Protein AF-A0A3N5S2T7-F1 (afdb_monomer_lite)

Foldseek 3Di:
DDDDDDDDDDDDDDDDPVVVVVVVVVVVVVVVVVVVVCVVVVNPDDPPPPPPPPPPPPDPPPPVQPPWPDDVQWTDSPVDIDGDFDPPPDPVSPPTPVLVVLLVVLQPDDAEDEEEDAAALDPSNLVSLLNSVVNVHQYEYEYDPCRHPVDPSGPVVVCVVSVHHYHD

pLDDT: mean 76.07, std 18.88, range [38.12, 98.69]

Sequence (168 aa):
MHPTQEKIMTNKSKPSNLQRAIVTAVSGVTLILIVLIATLLGVDTPLEEDEPENPPVDDIPNVPVGELVSIPGGYDGGWFQVYFTDPIQDDNFQGAPIEAALVSVLDDATTRIDAALYELNSRPITDALIRAHQRGVQVRVVTDGEAGEESPDSTIADLDLADIPIVS

Structure (mmCIF, N/CA/C/O backbone):
data_AF-A0A3N5S2T7-F1
#
_entry.id   AF-A0A3N5S2T7-F1
#
loop_
_atom_site.group_PDB
_atom_site.id
_atom_site.type_symbol
_atom_site.label_atom_id
_atom_site.label_alt_id
_atom_site.label_comp_id
_atom_site.label_asym_id
_atom_site.label_entity_id
_atom_site.label_seq_id
_atom_site.pdbx_PDB_ins_code
_atom_site.Cartn_x
_atom_site.Cartn_y
_atom_site.Cartn_z
_atom_site.occupancy
_atom_site.B_iso_or_equiv
_atom_site.auth_seq_id
_atom_site.auth_comp_id
_atom_site.auth_asym_id
_atom_site.auth_atom_id
_atom_site.pdbx_PDB_model_num
ATOM 1 N N . MET A 1 1 ? 39.522 10.627 54.703 1.00 42.50 1 MET A N 1
ATOM 2 C CA . MET A 1 1 ? 40.527 9.599 54.366 1.00 42.50 1 MET A CA 1
ATOM 3 C C . MET A 1 1 ? 40.058 8.895 53.097 1.00 42.50 1 MET A C 1
ATOM 5 O O . MET A 1 1 ? 39.231 8.003 53.172 1.00 42.50 1 MET A O 1
ATOM 9 N N . HIS A 1 2 ? 40.486 9.398 51.940 1.00 38.91 2 HIS A N 1
ATOM 10 C CA . HIS A 1 2 ? 40.366 8.779 50.614 1.00 38.91 2 HIS A CA 1
ATOM 11 C C . HIS A 1 2 ? 41.424 9.495 49.753 1.00 38.91 2 HIS A C 1
ATOM 13 O O . HIS A 1 2 ? 41.347 10.721 49.666 1.00 38.91 2 HIS A O 1
ATOM 19 N N . PRO A 1 3 ? 42.465 8.821 49.232 1.00 43.97 3 PRO A N 1
ATOM 20 C CA . PRO A 1 3 ? 43.522 9.501 48.492 1.00 43.97 3 PRO A CA 1
ATOM 21 C C . PRO A 1 3 ? 43.167 9.640 47.004 1.00 43.97 3 PRO A C 1
ATOM 23 O O . PRO A 1 3 ? 42.706 8.694 46.366 1.00 43.97 3 PRO A O 1
ATOM 26 N N . THR A 1 4 ? 43.408 10.839 46.478 1.00 44.75 4 THR A N 1
ATOM 27 C CA . THR A 1 4 ? 43.367 11.224 45.061 1.00 44.75 4 THR A CA 1
ATOM 28 C C . THR A 1 4 ? 44.495 10.521 44.301 1.00 44.75 4 THR A C 1
ATOM 30 O O . THR A 1 4 ? 45.650 10.634 44.701 1.00 44.75 4 THR A O 1
ATOM 33 N N . GLN A 1 5 ? 44.184 9.798 43.221 1.00 50.84 5 GLN A N 1
ATOM 34 C CA . GLN A 1 5 ? 45.195 9.162 42.367 1.00 50.84 5 GLN A CA 1
ATOM 35 C C . GLN A 1 5 ? 45.653 10.116 41.257 1.00 50.84 5 GLN A C 1
ATOM 37 O O . GLN A 1 5 ? 44.852 10.645 40.486 1.00 50.84 5 GLN A O 1
ATOM 42 N N . GLU A 1 6 ? 46.963 10.325 41.215 1.00 45.38 6 GLU A N 1
ATOM 43 C CA . GLU A 1 6 ? 47.718 11.167 40.296 1.00 45.38 6 GLU A CA 1
ATOM 44 C C . GLU A 1 6 ? 47.901 10.449 38.946 1.00 45.38 6 GLU A C 1
ATOM 46 O O . GLU A 1 6 ? 48.375 9.314 38.872 1.00 45.38 6 GLU A O 1
ATOM 51 N N . LYS A 1 7 ? 47.485 11.092 37.851 1.00 47.62 7 LYS A N 1
ATOM 52 C CA . LYS A 1 7 ? 47.571 10.541 36.493 1.00 47.62 7 LYS A CA 1
ATOM 53 C C . LYS A 1 7 ? 49.011 10.641 35.981 1.00 47.62 7 LYS A C 1
ATOM 55 O O . LYS A 1 7 ? 49.417 11.678 35.463 1.00 47.62 7 LYS A O 1
ATOM 60 N N . ILE A 1 8 ? 49.766 9.549 36.081 1.00 49.06 8 ILE A N 1
ATOM 61 C CA . ILE A 1 8 ? 51.095 9.415 35.469 1.00 49.06 8 ILE A CA 1
ATOM 62 C C . ILE A 1 8 ? 50.949 9.457 33.937 1.00 49.06 8 ILE A C 1
ATOM 64 O O . ILE A 1 8 ? 50.407 8.538 33.324 1.00 49.06 8 ILE A O 1
ATOM 68 N N . MET A 1 9 ? 51.430 10.530 33.304 1.00 38.12 9 MET A N 1
ATOM 69 C CA . MET A 1 9 ? 51.585 10.618 31.849 1.00 38.12 9 MET A CA 1
ATOM 70 C C . MET A 1 9 ? 52.920 9.984 31.432 1.00 38.12 9 MET A C 1
ATOM 72 O O . MET A 1 9 ? 53.980 10.569 31.641 1.00 38.12 9 MET A O 1
ATOM 76 N N . THR A 1 10 ? 52.890 8.804 30.812 1.00 47.41 10 THR A N 1
ATOM 77 C CA . THR A 1 10 ? 54.062 8.212 30.148 1.00 47.41 10 THR A CA 1
ATOM 78 C C . THR A 1 10 ? 54.118 8.656 28.683 1.00 47.41 10 THR A C 1
ATOM 80 O O . THR A 1 10 ? 53.371 8.193 27.825 1.00 47.41 10 THR A O 1
ATOM 83 N N . ASN A 1 11 ? 55.025 9.590 28.394 1.00 42.62 11 ASN A N 1
ATOM 84 C CA . ASN A 1 11 ? 55.357 10.044 27.044 1.00 42.62 11 ASN A CA 1
ATOM 85 C C . ASN A 1 11 ? 56.174 8.958 26.315 1.00 42.62 11 ASN A C 1
ATOM 87 O O . ASN A 1 11 ? 57.327 8.710 26.666 1.00 42.62 11 ASN A O 1
ATOM 91 N N . LYS A 1 12 ? 55.585 8.289 25.315 1.00 43.66 12 LYS A N 1
ATOM 92 C CA . LYS A 1 12 ? 56.268 7.278 24.490 1.00 43.66 12 LYS A CA 1
ATOM 93 C C . LYS A 1 12 ? 56.910 7.971 23.283 1.00 43.66 12 LYS A C 1
ATOM 95 O O . LYS A 1 12 ? 56.218 8.355 22.343 1.00 43.66 12 LYS A O 1
ATOM 100 N N . SER A 1 13 ? 58.230 8.151 23.315 1.00 54.69 13 SER A N 1
ATOM 101 C CA . SER A 1 13 ? 58.987 8.782 22.230 1.00 54.69 13 SER A CA 1
ATOM 102 C C . SER A 1 13 ? 58.948 7.931 20.953 1.00 54.69 13 SER A C 1
ATOM 104 O O . SER A 1 13 ? 59.249 6.737 20.949 1.00 54.69 13 SER A O 1
ATOM 106 N N . LYS A 1 14 ? 58.534 8.556 19.846 1.00 40.97 14 LYS A N 1
ATOM 107 C CA . LYS A 1 14 ? 58.437 7.938 18.517 1.00 40.97 14 LYS A CA 1
ATOM 108 C C . LYS A 1 14 ? 59.849 7.835 17.905 1.00 40.97 14 LYS A C 1
ATOM 110 O O . LYS A 1 14 ? 60.527 8.861 17.840 1.00 40.97 14 LYS A O 1
ATOM 115 N N . PRO A 1 15 ? 60.318 6.652 17.465 1.00 51.91 15 PRO A N 1
ATOM 116 C CA . PRO A 1 15 ? 61.671 6.500 16.925 1.00 51.91 15 PRO A CA 1
ATOM 117 C C . PRO A 1 15 ? 61.840 7.271 15.607 1.00 51.91 15 PRO A C 1
ATOM 119 O O . PRO A 1 15 ? 60.921 7.328 14.785 1.00 51.91 15 PRO A O 1
ATOM 122 N N . SER A 1 16 ? 63.016 7.881 15.420 1.00 65.19 16 SER A N 1
ATOM 123 C CA . SER A 1 16 ? 63.318 8.772 14.295 1.00 65.19 16 SER A CA 1
ATOM 124 C C . SER A 1 16 ? 63.396 8.018 12.961 1.00 65.19 16 SER A C 1
ATOM 126 O O . SER A 1 16 ? 63.776 6.847 12.895 1.00 65.19 16 SER A O 1
ATOM 128 N N . ASN A 1 17 ? 63.042 8.704 11.870 1.00 45.88 17 ASN A N 1
ATOM 129 C CA . ASN A 1 17 ? 62.908 8.117 10.529 1.00 45.88 17 ASN A CA 1
ATOM 130 C C . ASN A 1 17 ? 64.188 7.418 10.022 1.00 45.88 17 ASN A C 1
ATOM 132 O O . ASN A 1 17 ? 64.101 6.489 9.223 1.00 45.88 17 ASN A O 1
ATOM 136 N N . LEU A 1 18 ? 65.361 7.796 10.540 1.00 49.38 18 LEU A N 1
ATOM 137 C CA . LEU A 1 18 ? 66.648 7.191 10.193 1.00 49.38 18 LEU A CA 1
ATOM 138 C C . LEU A 1 18 ? 66.834 5.783 10.795 1.00 49.38 18 LEU A C 1
ATOM 140 O O . LEU A 1 18 ? 67.406 4.911 10.147 1.00 49.38 18 LEU A O 1
ATOM 144 N N . GLN A 1 19 ? 66.286 5.518 11.990 1.00 44.03 19 GLN A N 1
ATOM 145 C CA . GLN A 1 19 ? 66.300 4.176 12.594 1.00 44.03 19 GLN A CA 1
ATOM 146 C C . GLN A 1 19 ? 65.353 3.209 11.866 1.00 44.03 19 GLN A C 1
ATOM 148 O O . GLN A 1 19 ? 65.647 2.021 11.760 1.00 44.03 19 GLN A O 1
ATOM 153 N N . ARG A 1 20 ? 64.247 3.714 11.299 1.00 45.44 20 ARG A N 1
ATOM 154 C CA . ARG A 1 20 ? 63.308 2.908 10.493 1.00 45.44 20 ARG A CA 1
ATOM 155 C C . ARG A 1 20 ? 63.907 2.522 9.132 1.00 45.44 20 ARG A C 1
ATOM 157 O O . ARG A 1 20 ? 63.643 1.425 8.649 1.00 45.44 20 ARG A O 1
ATOM 164 N N . ALA A 1 21 ? 64.744 3.379 8.543 1.00 46.94 21 ALA A N 1
ATOM 165 C CA . ALA A 1 21 ? 65.379 3.136 7.244 1.00 46.94 21 ALA A CA 1
ATOM 166 C C . ALA A 1 21 ? 66.468 2.042 7.287 1.00 46.94 21 ALA A C 1
ATOM 168 O O . ALA A 1 21 ? 66.564 1.221 6.380 1.00 46.94 21 ALA A O 1
ATOM 169 N N . ILE A 1 22 ? 67.266 1.982 8.358 1.00 49.09 22 ILE A N 1
ATOM 170 C CA . ILE A 1 22 ? 68.340 0.976 8.478 1.00 49.09 22 ILE A CA 1
ATOM 171 C C . ILE A 1 22 ? 67.761 -0.422 8.762 1.00 49.09 22 ILE A C 1
ATOM 173 O O . ILE A 1 22 ? 68.214 -1.408 8.183 1.00 49.09 22 ILE A O 1
ATOM 177 N N . VAL A 1 23 ? 66.711 -0.517 9.588 1.00 47.44 23 VAL A N 1
ATOM 178 C CA . VAL A 1 23 ? 66.033 -1.795 9.892 1.00 47.44 23 VAL A CA 1
ATOM 179 C C . VAL A 1 23 ? 65.306 -2.362 8.665 1.00 47.44 23 VAL A C 1
ATOM 181 O O . VAL A 1 23 ? 65.309 -3.573 8.453 1.00 47.44 23 VAL A O 1
ATOM 184 N N . THR A 1 24 ? 64.733 -1.504 7.817 1.00 48.59 24 THR A N 1
ATOM 185 C CA . THR A 1 24 ? 64.033 -1.931 6.592 1.00 48.59 24 THR A CA 1
ATOM 186 C C . THR A 1 24 ? 64.990 -2.411 5.498 1.00 48.59 24 THR A C 1
ATOM 188 O O . THR A 1 24 ? 64.703 -3.420 4.856 1.00 48.59 24 THR A O 1
ATOM 191 N N . ALA A 1 25 ? 66.158 -1.779 5.335 1.00 55.53 25 ALA A N 1
ATOM 192 C CA . ALA A 1 25 ? 67.151 -2.199 4.341 1.00 55.53 25 ALA A CA 1
ATOM 193 C C . ALA A 1 25 ? 67.795 -3.561 4.670 1.00 55.53 25 ALA A C 1
ATOM 195 O O . ALA A 1 25 ? 67.930 -4.408 3.788 1.00 55.53 25 ALA A O 1
ATOM 196 N N . VAL A 1 26 ? 68.144 -3.808 5.941 1.00 57.22 26 VAL A N 1
ATOM 197 C CA . VAL A 1 26 ? 68.720 -5.097 6.373 1.00 57.22 26 VAL A CA 1
ATOM 198 C C . VAL A 1 26 ? 67.683 -6.219 6.280 1.00 57.22 26 VAL A C 1
ATOM 200 O O . VAL A 1 26 ? 68.004 -7.307 5.804 1.00 57.22 26 VAL A O 1
ATOM 203 N N . SER A 1 27 ? 66.429 -5.950 6.657 1.00 58.12 27 SER A N 1
ATOM 204 C CA . SER A 1 27 ? 65.329 -6.914 6.518 1.00 58.12 27 SER A CA 1
ATOM 205 C C . SER A 1 27 ? 65.091 -7.311 5.055 1.00 58.12 27 SER A C 1
ATOM 207 O O . SER A 1 27 ? 65.006 -8.498 4.752 1.00 58.12 27 SER A O 1
ATOM 209 N N . GLY A 1 28 ? 65.087 -6.340 4.131 1.00 67.75 28 GLY A N 1
ATOM 210 C CA . GLY A 1 28 ? 64.895 -6.596 2.700 1.00 67.75 28 GLY A CA 1
ATOM 211 C C . GLY A 1 28 ? 65.991 -7.471 2.087 1.00 67.75 28 GLY A C 1
ATOM 212 O O . GLY A 1 28 ? 65.691 -8.443 1.401 1.00 67.75 28 GLY A O 1
ATOM 213 N N . VAL A 1 29 ? 67.264 -7.187 2.387 1.00 75.31 29 VAL A N 1
ATOM 214 C CA . VAL A 1 29 ? 68.393 -8.003 1.897 1.00 75.31 29 VAL A CA 1
ATOM 215 C C . VAL A 1 29 ? 68.355 -9.417 2.484 1.00 75.31 29 VAL A C 1
ATOM 217 O O . VAL A 1 29 ? 68.659 -10.382 1.785 1.00 75.31 29 VAL A O 1
ATOM 220 N N . THR A 1 30 ? 67.943 -9.552 3.747 1.00 69.88 30 THR A N 1
ATOM 221 C CA . THR A 1 30 ? 67.845 -10.855 4.421 1.00 69.88 30 THR A CA 1
ATOM 222 C C . THR A 1 30 ? 66.729 -11.706 3.808 1.00 69.88 30 THR A C 1
ATOM 224 O O . THR A 1 30 ? 66.950 -12.877 3.515 1.00 69.88 30 THR A O 1
ATOM 227 N N . LEU A 1 31 ? 65.566 -11.108 3.532 1.00 72.62 31 LEU A N 1
ATOM 228 C CA . LEU A 1 31 ? 64.452 -11.752 2.828 1.00 72.62 31 LEU A CA 1
ATOM 229 C C . LEU A 1 31 ? 64.852 -12.222 1.426 1.00 72.62 31 LEU A C 1
ATOM 231 O O . LEU A 1 31 ? 64.598 -13.369 1.070 1.00 72.62 31 LEU A O 1
ATOM 235 N N . ILE A 1 32 ? 65.538 -11.369 0.662 1.00 77.19 32 ILE A N 1
ATOM 236 C CA . ILE A 1 32 ? 66.003 -11.717 -0.687 1.00 77.19 32 ILE A CA 1
ATOM 237 C C . ILE A 1 32 ? 66.980 -12.895 -0.635 1.00 77.19 32 ILE A C 1
ATOM 239 O O . ILE A 1 32 ? 66.850 -13.818 -1.433 1.00 77.19 32 ILE A O 1
ATOM 243 N N . LEU A 1 33 ? 67.925 -12.903 0.312 1.00 78.12 33 LEU A N 1
ATOM 244 C CA . LEU A 1 33 ? 68.893 -13.994 0.450 1.00 78.12 33 LEU A CA 1
ATOM 245 C C . LEU A 1 33 ? 68.211 -15.325 0.805 1.00 78.12 33 LEU A C 1
ATOM 247 O O . LEU A 1 33 ? 68.594 -16.363 0.277 1.00 78.12 33 LEU A O 1
ATOM 251 N N . ILE A 1 34 ? 67.182 -15.295 1.657 1.00 75.62 34 ILE A N 1
ATOM 252 C CA . ILE A 1 34 ? 66.400 -16.482 2.032 1.00 75.62 34 ILE A CA 1
ATOM 253 C C . ILE A 1 34 ? 65.648 -17.045 0.822 1.00 75.62 34 ILE A C 1
ATOM 255 O O . ILE A 1 34 ? 65.709 -18.249 0.588 1.00 75.62 34 ILE A O 1
ATOM 259 N N . VAL A 1 35 ? 65.009 -16.191 0.017 1.00 74.19 35 VAL A N 1
ATOM 260 C CA . VAL A 1 35 ? 64.313 -16.608 -1.215 1.00 74.19 35 VAL A CA 1
ATOM 261 C C . VAL A 1 35 ? 65.303 -17.167 -2.248 1.00 74.19 35 VAL A C 1
ATOM 263 O O . VAL A 1 35 ? 65.040 -18.183 -2.890 1.00 74.19 35 VAL A O 1
ATOM 266 N N . LEU A 1 36 ? 66.493 -16.572 -2.369 1.00 76.56 36 LEU A N 1
ATOM 267 C CA . LEU A 1 36 ? 67.551 -17.062 -3.262 1.00 76.56 36 LEU A CA 1
ATOM 268 C C . LEU A 1 36 ? 68.111 -18.423 -2.821 1.00 76.56 36 LEU A C 1
ATOM 270 O O . LEU A 1 36 ? 68.385 -19.279 -3.655 1.00 76.56 36 LEU A O 1
ATOM 274 N N . ILE A 1 37 ? 68.257 -18.647 -1.513 1.00 77.38 37 ILE A N 1
ATOM 275 C CA . ILE A 1 37 ? 68.674 -19.944 -0.962 1.00 77.38 37 ILE A CA 1
ATOM 276 C C . ILE A 1 37 ? 67.562 -20.987 -1.136 1.00 77.38 37 ILE A C 1
ATOM 278 O O . ILE A 1 37 ? 67.853 -22.117 -1.521 1.00 77.38 37 ILE A O 1
ATOM 282 N N . ALA A 1 38 ? 66.300 -20.618 -0.900 1.00 70.38 38 ALA A N 1
ATOM 283 C CA . ALA A 1 38 ? 65.148 -21.502 -1.071 1.00 70.38 38 ALA A CA 1
ATOM 284 C C . ALA A 1 38 ? 65.018 -21.986 -2.525 1.00 70.38 38 ALA A C 1
ATOM 286 O O . ALA A 1 38 ? 64.930 -23.188 -2.763 1.00 70.38 38 ALA A O 1
ATOM 287 N N . THR A 1 39 ? 65.148 -21.078 -3.498 1.00 69.88 39 THR A N 1
ATOM 288 C CA . THR A 1 39 ? 65.122 -21.423 -4.931 1.00 69.88 39 THR A CA 1
ATOM 289 C C . THR A 1 39 ? 66.306 -22.297 -5.356 1.00 69.88 39 THR A C 1
ATOM 291 O O . THR A 1 39 ? 66.118 -23.234 -6.131 1.00 69.88 39 THR A O 1
ATOM 294 N N . LEU A 1 40 ? 67.514 -22.079 -4.812 1.00 72.94 40 LEU A N 1
ATOM 295 C CA . LEU A 1 40 ? 68.673 -22.947 -5.086 1.00 72.94 40 LEU A CA 1
ATOM 296 C C . LEU A 1 40 ? 68.527 -24.361 -4.495 1.00 72.94 40 LEU A C 1
ATOM 298 O O . LEU A 1 40 ? 69.122 -25.306 -5.009 1.00 72.94 40 LEU A O 1
ATOM 302 N N . LEU A 1 41 ? 67.761 -24.499 -3.410 1.00 74.00 41 LEU A N 1
ATOM 303 C CA . LEU A 1 41 ? 67.467 -25.768 -2.740 1.00 74.00 41 LEU A CA 1
ATOM 304 C C . LEU A 1 41 ? 66.205 -26.462 -3.285 1.00 74.00 41 LEU A C 1
ATOM 306 O O . LEU A 1 41 ? 65.842 -27.523 -2.781 1.00 74.00 41 LEU A O 1
ATOM 310 N N . GLY A 1 42 ? 65.552 -25.896 -4.307 1.00 61.84 42 GLY A N 1
ATOM 311 C CA . GLY A 1 42 ? 64.327 -26.449 -4.896 1.00 61.84 42 GLY A CA 1
ATOM 312 C C . GLY A 1 42 ? 63.089 -26.303 -4.007 1.00 61.84 42 GLY A C 1
ATOM 313 O O . GLY A 1 42 ? 62.135 -27.060 -4.157 1.00 61.84 42 GLY A O 1
ATOM 314 N N . VAL A 1 43 ? 63.110 -25.362 -3.061 1.00 69.94 43 VAL A N 1
ATOM 315 C CA . VAL A 1 43 ? 61.940 -24.968 -2.275 1.00 69.94 43 VAL A CA 1
ATOM 316 C C . VAL A 1 43 ? 61.238 -23.852 -3.042 1.00 69.94 43 VAL A C 1
ATOM 318 O O . VAL A 1 43 ? 61.676 -22.700 -3.009 1.00 69.94 43 VAL A O 1
ATOM 321 N N . ASP A 1 44 ? 60.160 -24.198 -3.744 1.00 61.78 44 ASP A N 1
ATOM 322 C CA . ASP A 1 44 ? 59.232 -23.220 -4.307 1.00 61.78 44 ASP A CA 1
ATOM 323 C C . ASP A 1 44 ? 58.598 -22.450 -3.144 1.00 61.78 44 ASP A C 1
ATOM 325 O O . ASP A 1 44 ? 57.779 -22.991 -2.407 1.00 61.78 44 ASP A O 1
ATOM 329 N N . THR A 1 45 ? 59.021 -21.205 -2.916 1.00 56.69 45 THR A N 1
ATOM 330 C CA . THR A 1 45 ? 58.334 -20.292 -1.995 1.00 56.69 45 THR A CA 1
ATOM 331 C C . THR A 1 45 ? 57.076 -19.782 -2.689 1.00 56.69 45 THR A C 1
ATOM 333 O O . THR A 1 45 ? 57.217 -18.982 -3.622 1.00 56.69 45 THR A O 1
ATOM 336 N N . PRO A 1 46 ? 55.864 -20.190 -2.276 1.00 55.31 46 PRO A N 1
ATOM 337 C CA . PRO A 1 46 ? 54.649 -19.618 -2.820 1.00 55.31 46 PRO A CA 1
ATOM 338 C C . PRO A 1 46 ? 54.555 -18.196 -2.273 1.00 55.31 46 PRO A C 1
ATOM 340 O O . PRO A 1 46 ? 54.498 -17.982 -1.062 1.00 55.31 46 PRO A O 1
ATOM 343 N N . LEU A 1 47 ? 54.595 -17.204 -3.157 1.00 53.56 47 LEU A N 1
ATOM 344 C CA . LEU A 1 47 ? 54.056 -15.889 -2.839 1.00 53.56 47 LEU A CA 1
ATOM 345 C C . LEU A 1 47 ? 52.547 -16.004 -3.045 1.00 53.56 47 LEU A C 1
ATOM 347 O O . LEU A 1 47 ? 52.028 -15.602 -4.081 1.00 53.56 47 LEU A O 1
ATOM 351 N N . GLU A 1 48 ? 51.871 -16.660 -2.106 1.00 59.91 48 GLU A N 1
ATOM 352 C CA . GLU A 1 48 ? 50.416 -16.607 -2.026 1.00 59.91 48 GLU A CA 1
ATOM 353 C C . GLU A 1 48 ? 50.060 -15.176 -1.605 1.00 59.91 48 GLU A C 1
ATOM 355 O O . GLU A 1 48 ? 50.235 -14.772 -0.456 1.00 59.91 48 GLU A O 1
ATOM 360 N N . GLU A 1 49 ? 49.667 -14.357 -2.583 1.00 57.38 49 GLU A N 1
ATOM 361 C CA . GLU A 1 49 ? 48.807 -13.215 -2.302 1.00 57.38 49 GLU A CA 1
ATOM 362 C C . GLU A 1 49 ? 47.512 -13.806 -1.740 1.00 57.38 49 GLU A C 1
ATOM 364 O O . GLU A 1 49 ? 46.849 -14.567 -2.440 1.00 57.38 49 GLU A O 1
ATOM 369 N N . ASP A 1 50 ? 47.192 -13.510 -0.475 1.00 52.84 50 ASP A N 1
ATOM 370 C CA . ASP A 1 50 ? 45.887 -13.815 0.117 1.00 52.84 50 ASP A CA 1
ATOM 371 C C . ASP A 1 50 ? 44.809 -13.113 -0.730 1.00 52.84 50 ASP A C 1
ATOM 373 O O . ASP A 1 50 ? 44.458 -11.950 -0.501 1.00 52.84 50 ASP A O 1
ATOM 377 N N . GLU A 1 51 ? 44.313 -13.801 -1.759 1.00 62.19 51 GLU A N 1
ATOM 378 C CA . GLU A 1 51 ? 43.067 -13.456 -2.425 1.00 62.19 51 GLU A CA 1
ATOM 379 C C . GLU A 1 51 ? 41.993 -13.489 -1.330 1.00 62.19 51 GLU A C 1
ATOM 381 O O . GLU A 1 51 ? 41.928 -14.475 -0.590 1.00 62.19 51 GLU A O 1
ATOM 386 N N . PRO A 1 52 ? 41.200 -12.421 -1.127 1.00 51.19 52 PRO A N 1
ATOM 387 C CA . PRO A 1 52 ? 40.190 -12.439 -0.084 1.00 51.19 52 PRO A CA 1
ATOM 388 C C . PRO A 1 52 ? 39.229 -13.592 -0.378 1.00 51.19 52 PRO A C 1
ATOM 390 O O . PRO A 1 52 ? 38.448 -13.513 -1.326 1.00 51.19 52 PRO A O 1
ATOM 393 N N . GLU A 1 53 ? 39.307 -14.662 0.419 1.00 59.69 53 GLU A N 1
ATOM 394 C CA . GLU A 1 53 ? 38.345 -15.756 0.379 1.00 59.69 53 GLU A CA 1
ATOM 395 C C . GLU A 1 53 ? 36.957 -15.136 0.514 1.00 59.69 53 GLU A C 1
ATOM 397 O O . GLU A 1 53 ? 36.596 -14.556 1.544 1.00 59.69 53 GLU A O 1
ATOM 402 N N . ASN A 1 54 ? 36.182 -15.219 -0.565 1.00 60.84 54 ASN A N 1
ATOM 403 C CA . ASN A 1 54 ? 34.765 -14.925 -0.507 1.00 60.84 54 ASN A CA 1
ATOM 404 C C . ASN A 1 54 ? 34.192 -15.859 0.574 1.00 60.84 54 ASN A C 1
ATOM 406 O O . ASN A 1 54 ? 34.470 -17.061 0.510 1.00 60.84 54 ASN A O 1
ATOM 410 N N . PRO A 1 55 ? 33.474 -15.351 1.592 1.00 65.44 55 PRO A N 1
ATOM 411 C CA . PRO A 1 55 ? 33.007 -16.195 2.680 1.00 65.44 55 PRO A CA 1
ATOM 412 C C . PRO A 1 55 ? 32.218 -17.383 2.117 1.00 65.44 55 PRO A C 1
ATOM 414 O O . PRO A 1 55 ? 31.516 -17.218 1.112 1.00 65.44 55 PRO A O 1
ATOM 417 N N . PRO A 1 56 ? 32.325 -18.572 2.736 1.00 60.31 56 PRO A N 1
ATOM 418 C CA . PRO A 1 56 ? 31.590 -19.742 2.286 1.00 60.31 56 PRO A CA 1
ATOM 419 C C . PRO A 1 56 ? 30.103 -19.394 2.178 1.00 60.31 56 PRO A C 1
ATOM 421 O O . PRO A 1 56 ? 29.486 -18.942 3.141 1.00 60.31 56 PRO A O 1
ATOM 424 N N . VAL A 1 57 ? 29.529 -19.614 0.993 1.00 60.66 57 VAL A N 1
ATOM 425 C CA . VAL A 1 57 ? 28.087 -19.465 0.700 1.00 60.66 57 VAL A CA 1
ATOM 426 C C . VAL A 1 57 ? 27.284 -20.625 1.324 1.00 60.66 57 VAL A C 1
ATOM 428 O O . VAL A 1 57 ? 26.141 -20.894 0.966 1.00 60.66 57 VAL A O 1
ATOM 431 N N . ASP A 1 58 ? 27.871 -21.328 2.287 1.00 63.22 58 ASP A N 1
ATOM 432 C CA . ASP A 1 58 ? 27.297 -22.491 2.942 1.00 63.22 58 ASP A CA 1
ATOM 433 C C . ASP A 1 58 ? 26.631 -22.044 4.244 1.00 63.22 58 ASP A C 1
ATOM 435 O O . ASP A 1 58 ? 27.251 -22.024 5.301 1.00 63.22 58 ASP A O 1
ATOM 439 N N . ASP A 1 59 ? 25.390 -21.572 4.093 1.00 56.59 59 ASP A N 1
ATOM 440 C CA . ASP A 1 59 ? 24.266 -21.640 5.049 1.00 56.59 59 ASP A CA 1
ATOM 441 C C . ASP A 1 59 ? 23.240 -20.524 4.765 1.00 56.59 59 ASP A C 1
ATOM 443 O O . ASP A 1 59 ? 22.700 -19.881 5.668 1.00 56.59 59 ASP A O 1
ATOM 447 N N . ILE A 1 60 ? 22.894 -20.300 3.491 1.00 55.28 60 ILE A N 1
ATOM 448 C CA . ILE A 1 60 ? 21.537 -19.819 3.216 1.00 55.28 60 ILE A CA 1
ATOM 449 C C . ILE A 1 60 ? 20.646 -21.045 3.418 1.00 55.28 60 ILE A C 1
ATOM 451 O O . ILE A 1 60 ? 20.806 -22.013 2.668 1.00 55.28 60 ILE A O 1
ATOM 455 N N . PRO A 1 61 ? 19.743 -21.074 4.418 1.00 52.78 61 PRO A N 1
ATOM 456 C CA . PRO A 1 61 ? 18.811 -22.181 4.543 1.00 52.78 61 PRO A CA 1
ATOM 457 C C . PRO A 1 61 ? 18.128 -22.367 3.191 1.00 52.78 61 PRO A C 1
ATOM 459 O O . PRO A 1 61 ? 17.545 -21.423 2.658 1.00 52.78 61 PRO A O 1
ATOM 462 N N . ASN A 1 62 ? 18.239 -23.574 2.629 1.00 54.75 62 ASN A N 1
ATOM 463 C CA . ASN A 1 62 ? 17.549 -23.968 1.410 1.00 54.75 62 ASN A CA 1
ATOM 464 C C . ASN A 1 62 ? 16.048 -24.033 1.718 1.00 54.75 62 ASN A C 1
ATOM 466 O O . ASN A 1 62 ? 15.466 -25.106 1.890 1.00 54.75 62 ASN A O 1
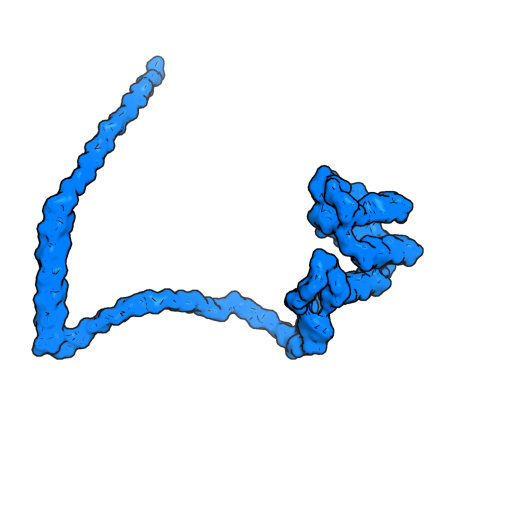ATOM 470 N N . VAL A 1 63 ? 15.428 -22.861 1.856 1.00 56.69 63 VAL A N 1
ATOM 471 C CA . VAL A 1 63 ? 13.995 -22.698 1.688 1.00 56.69 63 VAL A CA 1
ATOM 472 C C . VAL A 1 63 ? 13.735 -23.240 0.288 1.00 56.69 63 VAL A C 1
ATOM 474 O O . VAL A 1 63 ? 14.417 -22.798 -0.638 1.00 56.69 63 VAL A O 1
ATOM 477 N N . PRO A 1 64 ? 12.834 -24.216 0.099 1.00 59.88 64 PRO A N 1
ATOM 478 C CA . PRO A 1 64 ? 12.397 -24.581 -1.234 1.00 59.88 64 PRO A CA 1
ATOM 479 C C . PRO A 1 64 ? 11.726 -23.340 -1.816 1.00 59.88 64 PRO A C 1
ATOM 481 O O . PRO A 1 64 ? 10.540 -23.096 -1.605 1.00 59.88 64 PRO A O 1
ATOM 484 N N . VAL A 1 65 ? 12.515 -22.499 -2.479 1.00 58.22 65 VAL A N 1
ATOM 485 C CA . VAL A 1 65 ? 12.002 -21.475 -3.366 1.00 58.22 65 VAL A CA 1
ATOM 486 C C . VAL A 1 65 ? 11.298 -22.310 -4.422 1.00 58.22 65 VAL A C 1
ATOM 488 O O . VAL A 1 65 ? 11.946 -23.068 -5.147 1.00 58.22 65 VAL A O 1
ATOM 491 N N . GLY A 1 66 ? 9.963 -22.287 -4.420 1.00 66.31 66 GLY A N 1
ATOM 492 C CA . GLY A 1 66 ? 9.218 -22.796 -5.564 1.00 66.31 66 GLY A CA 1
ATOM 493 C C . GLY A 1 66 ? 9.832 -22.197 -6.829 1.00 66.31 66 GLY A C 1
ATOM 494 O O . GLY A 1 66 ? 10.418 -21.116 -6.766 1.00 66.31 66 GLY A O 1
ATOM 495 N N . GLU A 1 67 ? 9.782 -22.917 -7.946 1.00 81.50 67 GLU A N 1
ATOM 496 C CA . GLU A 1 67 ? 10.326 -22.416 -9.210 1.00 81.50 67 GLU A CA 1
ATOM 497 C C . GLU A 1 67 ? 9.856 -20.970 -9.427 1.00 81.50 67 GLU A C 1
ATOM 499 O O . GLU A 1 67 ? 8.652 -20.714 -9.465 1.00 81.50 67 GLU A O 1
ATOM 504 N N . LEU A 1 68 ? 10.802 -20.022 -9.449 1.00 89.38 68 LEU A N 1
ATOM 505 C CA . LEU A 1 68 ? 10.480 -18.601 -9.530 1.00 89.38 68 LEU A CA 1
ATOM 506 C C . LEU A 1 68 ? 9.715 -18.350 -10.827 1.00 89.38 68 LEU A C 1
ATOM 508 O O . LEU A 1 68 ? 10.239 -18.585 -11.918 1.00 89.38 68 LEU A O 1
ATOM 512 N N . VAL A 1 69 ? 8.491 -17.843 -10.715 1.00 93.12 69 VAL A N 1
ATOM 513 C CA . VAL A 1 69 ? 7.677 -17.510 -11.883 1.00 93.12 69 VAL A CA 1
ATOM 514 C C . VAL A 1 69 ? 7.950 -16.060 -12.255 1.00 93.12 69 VAL A C 1
ATOM 516 O O . VAL A 1 69 ? 7.805 -15.163 -11.429 1.00 93.12 69 VAL A O 1
ATOM 519 N N . SER A 1 70 ? 8.364 -15.807 -13.496 1.00 92.50 70 SER A N 1
ATOM 520 C CA . SER A 1 70 ? 8.551 -14.433 -13.968 1.00 92.50 70 SER A CA 1
ATOM 521 C C . SER A 1 70 ? 7.209 -13.696 -14.011 1.00 92.50 70 SER A C 1
ATOM 523 O O . SER A 1 70 ? 6.227 -14.205 -14.554 1.00 92.50 70 SER A O 1
ATOM 525 N N . ILE A 1 71 ? 7.191 -12.488 -13.453 1.00 92.00 71 ILE A N 1
ATOM 526 C CA . ILE A 1 71 ? 6.054 -11.562 -13.449 1.00 92.00 71 ILE A CA 1
ATOM 527 C C . ILE A 1 71 ? 6.511 -10.197 -13.987 1.00 92.00 71 ILE A C 1
ATOM 529 O O . ILE A 1 71 ? 7.717 -9.944 -14.076 1.00 92.00 71 ILE A O 1
ATOM 533 N N . PRO A 1 72 ? 5.592 -9.289 -14.364 1.00 88.56 72 PRO A N 1
ATOM 534 C CA . PRO A 1 72 ? 5.973 -7.945 -14.787 1.00 88.56 72 PRO A CA 1
ATOM 535 C C . PRO A 1 72 ? 6.849 -7.243 -13.737 1.00 88.56 72 PRO A C 1
ATOM 537 O O . PRO A 1 72 ? 6.426 -7.029 -12.606 1.00 88.56 72 PRO A O 1
ATOM 540 N N . GLY A 1 73 ? 8.084 -6.903 -14.117 1.00 88.19 73 GLY A N 1
ATOM 541 C CA . GLY A 1 73 ? 9.046 -6.217 -13.250 1.00 88.19 73 GLY A CA 1
ATOM 542 C C . GLY A 1 73 ? 9.645 -7.058 -12.119 1.00 88.19 73 GLY A C 1
ATOM 543 O O . GLY A 1 73 ? 10.259 -6.481 -11.226 1.00 88.19 73 GLY A O 1
ATOM 544 N N . GLY A 1 74 ? 9.489 -8.388 -12.115 1.00 92.12 74 GLY A N 1
ATOM 545 C CA . GLY A 1 74 ? 9.908 -9.185 -10.965 1.00 92.12 74 GLY A CA 1
ATOM 546 C C . GLY A 1 74 ? 9.789 -10.702 -11.096 1.00 92.12 74 GLY A C 1
ATOM 547 O O . GLY A 1 74 ? 9.664 -11.260 -12.190 1.00 92.12 74 GLY A O 1
ATOM 548 N N . TYR A 1 75 ? 9.809 -11.362 -9.938 1.00 93.88 75 TYR A N 1
ATOM 549 C CA . TYR A 1 75 ? 9.604 -12.803 -9.791 1.00 93.88 75 TYR A CA 1
ATOM 550 C C . TYR A 1 75 ? 8.650 -13.112 -8.634 1.00 93.88 75 TYR A C 1
ATOM 552 O O . TYR A 1 75 ? 8.713 -12.484 -7.576 1.00 93.88 75 TYR A O 1
ATOM 560 N N . ASP A 1 76 ? 7.803 -14.118 -8.827 1.00 93.06 76 ASP A N 1
ATOM 561 C CA . ASP A 1 76 ? 6.914 -14.685 -7.819 1.00 93.06 76 ASP A CA 1
ATOM 562 C C . ASP A 1 76 ? 7.531 -15.964 -7.228 1.00 93.06 76 ASP A C 1
ATOM 564 O O . ASP A 1 76 ? 7.829 -16.918 -7.950 1.00 93.06 76 ASP A O 1
ATOM 568 N N . GLY A 1 77 ? 7.749 -15.960 -5.912 1.00 92.75 77 GLY A N 1
ATOM 569 C CA . GLY A 1 77 ? 8.252 -17.082 -5.114 1.00 92.75 77 GLY A CA 1
ATOM 570 C C . GLY A 1 77 ? 7.160 -17.823 -4.332 1.00 92.75 77 GLY A C 1
ATOM 571 O O . GLY A 1 77 ? 7.461 -18.580 -3.405 1.00 92.75 77 GLY A O 1
ATOM 572 N N . GLY A 1 78 ? 5.887 -17.587 -4.653 1.00 90.75 78 GLY A N 1
ATOM 573 C CA . GLY A 1 78 ? 4.703 -18.195 -4.053 1.00 90.75 78 GLY A CA 1
ATOM 574 C C . GLY A 1 78 ? 4.234 -17.481 -2.789 1.00 90.75 78 GLY A C 1
ATOM 575 O O . GLY A 1 78 ? 3.101 -17.016 -2.720 1.00 90.75 78 GLY A O 1
ATOM 576 N N . TRP A 1 79 ? 5.092 -17.390 -1.770 1.00 89.56 79 TRP A N 1
ATOM 577 C CA . TRP A 1 79 ? 4.765 -16.692 -0.514 1.00 89.56 79 TRP A CA 1
ATOM 578 C C . TRP A 1 79 ? 5.308 -15.258 -0.454 1.00 89.56 79 TRP A C 1
ATOM 580 O O . TRP A 1 79 ? 4.974 -14.509 0.462 1.00 89.56 79 TRP A O 1
ATOM 590 N N . PHE A 1 80 ? 6.136 -14.882 -1.426 1.00 92.69 80 PHE A N 1
ATOM 591 C CA . PHE A 1 80 ? 6.670 -13.539 -1.607 1.00 92.69 80 PHE A CA 1
ATOM 592 C C . PHE A 1 80 ? 6.775 -13.230 -3.097 1.00 92.69 80 PHE A C 1
ATOM 594 O O . PHE A 1 80 ? 6.915 -14.131 -3.921 1.00 92.69 80 PHE A O 1
ATOM 601 N N . GLN A 1 81 ? 6.773 -11.945 -3.423 1.00 93.44 81 GLN A N 1
ATOM 602 C CA . GLN A 1 81 ? 7.087 -11.448 -4.755 1.00 93.44 81 GLN A CA 1
ATOM 603 C C . GLN A 1 81 ? 8.213 -10.429 -4.620 1.00 93.44 81 GLN A C 1
ATOM 605 O O . GLN A 1 81 ? 8.201 -9.600 -3.709 1.00 93.44 81 GLN A O 1
ATOM 610 N N . VAL A 1 82 ? 9.200 -10.510 -5.506 1.00 93.25 82 VAL A N 1
ATOM 611 C CA . VAL A 1 82 ? 10.294 -9.541 -5.592 1.00 93.25 82 VAL A CA 1
ATOM 612 C C . VAL A 1 82 ? 10.116 -8.727 -6.858 1.00 93.25 82 VAL A C 1
ATOM 614 O O . VAL A 1 82 ? 9.994 -9.288 -7.944 1.00 93.25 82 VAL A O 1
ATOM 617 N N . TYR A 1 83 ? 10.120 -7.409 -6.715 1.00 91.62 83 TYR A N 1
ATOM 618 C CA . TYR A 1 83 ? 10.064 -6.474 -7.828 1.00 91.62 83 TYR A CA 1
ATOM 619 C C . TYR A 1 83 ? 11.374 -5.705 -7.894 1.00 91.62 83 TYR A C 1
ATOM 621 O O . TYR A 1 83 ? 11.954 -5.352 -6.866 1.00 91.62 83 TYR A O 1
ATOM 629 N N . PHE A 1 84 ? 11.824 -5.436 -9.109 1.00 86.69 84 PHE A N 1
ATOM 630 C CA . PHE A 1 84 ? 12.979 -4.603 -9.376 1.00 86.69 84 PHE A CA 1
ATOM 631 C C . PHE A 1 84 ? 12.509 -3.296 -9.990 1.00 86.69 84 PHE A C 1
ATOM 633 O O . PHE A 1 84 ? 11.640 -3.272 -10.864 1.00 86.69 84 PHE A O 1
ATOM 640 N N . THR A 1 85 ? 13.101 -2.203 -9.531 1.00 77.00 85 THR A N 1
ATOM 641 C CA . THR A 1 85 ? 12.923 -0.905 -10.163 1.00 77.00 85 THR A CA 1
ATOM 642 C C . THR A 1 85 ? 13.588 -0.970 -11.535 1.00 77.00 85 THR A C 1
ATOM 644 O O . THR A 1 85 ? 14.806 -1.122 -11.630 1.00 77.00 85 THR A O 1
ATOM 647 N N . ASP A 1 86 ? 12.796 -0.888 -12.603 1.00 68.38 86 ASP A N 1
ATOM 648 C CA . ASP A 1 86 ? 13.329 -0.470 -13.900 1.00 68.38 86 ASP A CA 1
ATOM 649 C C . ASP A 1 86 ? 13.839 0.965 -13.700 1.00 68.38 86 ASP A C 1
ATOM 651 O O . ASP A 1 86 ? 13.125 1.728 -13.049 1.00 68.38 86 ASP A O 1
ATOM 655 N N . PRO A 1 87 ? 15.050 1.368 -14.122 1.00 62.44 87 PRO A N 1
ATOM 656 C CA . PRO A 1 87 ? 15.453 2.770 -14.072 1.00 62.44 87 PRO A CA 1
ATOM 657 C C . PRO A 1 87 ? 14.491 3.626 -14.914 1.00 62.44 87 PRO A C 1
ATOM 659 O O . PRO A 1 87 ? 14.711 3.869 -16.101 1.00 62.44 87 PRO A O 1
ATOM 662 N N . ILE A 1 88 ? 13.397 4.065 -14.287 1.00 58.88 88 ILE A N 1
ATOM 663 C CA . ILE A 1 88 ? 12.393 4.936 -14.881 1.00 58.88 88 ILE A CA 1
ATOM 664 C C . ILE A 1 88 ? 13.093 6.265 -15.150 1.00 58.88 88 ILE A C 1
ATOM 666 O O . ILE A 1 88 ? 13.644 6.890 -14.250 1.00 58.88 88 ILE A O 1
ATOM 670 N N . GLN A 1 89 ? 13.115 6.671 -16.418 1.00 54.94 89 GLN A N 1
ATOM 671 C CA . GLN A 1 89 ? 13.678 7.945 -16.877 1.00 54.94 89 GLN A CA 1
ATOM 672 C C . GLN A 1 89 ? 12.710 9.123 -16.667 1.00 54.94 89 GLN A C 1
ATOM 674 O O . GLN A 1 89 ? 12.808 10.128 -17.370 1.00 54.94 89 GLN A O 1
ATOM 679 N N . ASP A 1 90 ? 11.754 8.994 -15.748 1.00 61.88 90 ASP A N 1
ATOM 680 C CA . ASP A 1 90 ? 10.879 10.088 -15.352 1.00 61.88 90 ASP A CA 1
ATOM 681 C C . ASP A 1 90 ? 11.192 10.520 -13.920 1.00 61.88 90 ASP A C 1
ATOM 683 O O . ASP A 1 90 ? 11.546 9.712 -13.062 1.00 61.88 90 ASP A O 1
ATOM 687 N N . ASP A 1 91 ? 11.102 11.826 -13.686 1.00 59.94 91 ASP A N 1
ATOM 688 C CA . ASP A 1 91 ? 11.453 12.438 -12.403 1.00 59.94 91 ASP A CA 1
ATOM 689 C C . ASP A 1 91 ? 10.437 12.099 -11.292 1.00 59.94 91 ASP A C 1
ATOM 691 O O . ASP A 1 91 ? 10.651 12.452 -10.135 1.00 59.94 91 ASP A O 1
ATOM 695 N N . ASN A 1 92 ? 9.332 11.423 -11.630 1.00 59.38 92 ASN A N 1
ATOM 696 C CA . ASN A 1 92 ? 8.201 11.192 -10.734 1.00 59.38 92 ASN A CA 1
ATOM 697 C C . ASN A 1 92 ? 8.102 9.736 -10.247 1.00 59.38 92 ASN A C 1
ATOM 699 O O . ASN A 1 92 ? 7.242 9.448 -9.417 1.00 59.38 92 ASN A O 1
ATOM 703 N N . PHE A 1 93 ? 8.948 8.830 -10.753 1.00 62.34 93 PHE A N 1
ATOM 704 C CA . PHE A 1 93 ? 8.984 7.397 -10.441 1.00 62.34 93 PHE A CA 1
ATOM 705 C C . PHE A 1 93 ? 7.613 6.693 -10.534 1.00 62.34 93 PHE A C 1
ATOM 707 O O . PHE A 1 93 ? 7.382 5.680 -9.868 1.00 62.34 93 PHE A O 1
ATOM 714 N N . GLN A 1 94 ? 6.698 7.215 -11.358 1.00 67.88 94 GLN A N 1
ATOM 715 C CA . GLN A 1 94 ? 5.327 6.709 -11.460 1.00 67.88 94 GLN A CA 1
ATOM 716 C C . GLN A 1 94 ? 5.236 5.515 -12.407 1.00 67.88 94 GLN A C 1
ATOM 718 O O . GLN A 1 94 ? 5.944 5.421 -13.407 1.00 67.88 94 GLN A O 1
ATOM 723 N N . GLY A 1 95 ? 4.315 4.596 -12.117 1.00 74.00 95 GLY A N 1
ATOM 724 C CA . GLY A 1 95 ? 4.059 3.447 -12.986 1.00 74.00 95 GLY A CA 1
ATOM 725 C C . GLY A 1 95 ? 5.128 2.359 -12.901 1.00 74.00 95 GLY A C 1
ATOM 726 O O . GLY A 1 95 ? 5.161 1.463 -13.749 1.00 74.00 95 GLY A O 1
ATOM 727 N N . ALA A 1 96 ? 5.976 2.397 -11.869 1.00 83.88 96 ALA A N 1
ATOM 728 C CA . ALA A 1 96 ? 6.861 1.290 -11.552 1.00 83.88 96 ALA A CA 1
ATOM 729 C C . ALA A 1 96 ? 6.035 0.002 -11.368 1.00 83.88 96 ALA A C 1
ATOM 731 O O . ALA A 1 96 ? 4.987 0.041 -10.715 1.00 83.88 96 ALA A O 1
ATOM 732 N N . PRO A 1 97 ? 6.499 -1.163 -11.859 1.00 87.94 97 PRO A N 1
ATOM 733 C CA . PRO A 1 97 ? 5.785 -2.424 -11.658 1.00 87.94 97 PRO A CA 1
ATOM 734 C C . PRO A 1 97 ? 5.461 -2.713 -10.185 1.00 87.94 97 PRO A C 1
ATOM 736 O O . PRO A 1 97 ? 4.391 -3.235 -9.884 1.00 87.94 97 PRO A O 1
ATOM 739 N N . ILE A 1 98 ? 6.343 -2.301 -9.266 1.00 90.19 98 ILE A N 1
ATOM 740 C CA . ILE A 1 98 ? 6.113 -2.400 -7.820 1.00 90.19 98 ILE A CA 1
ATOM 741 C C . ILE A 1 98 ? 4.960 -1.511 -7.325 1.00 90.19 98 ILE A C 1
ATOM 743 O O . ILE A 1 98 ? 4.196 -1.944 -6.468 1.00 90.19 98 ILE A O 1
ATOM 747 N N . GLU A 1 99 ? 4.788 -0.300 -7.864 1.00 90.38 99 GLU A N 1
ATOM 748 C CA . GLU A 1 99 ? 3.679 0.587 -7.488 1.00 90.38 99 GLU A CA 1
ATOM 749 C C . GLU A 1 99 ? 2.346 -0.032 -7.919 1.00 90.38 99 GLU A C 1
ATOM 751 O O . GLU A 1 99 ? 1.429 -0.160 -7.110 1.00 90.38 99 GLU A O 1
ATOM 756 N N . ALA A 1 100 ? 2.264 -0.504 -9.167 1.00 90.75 100 ALA A N 1
ATOM 757 C CA . ALA A 1 100 ? 1.071 -1.169 -9.685 1.00 90.75 100 ALA A CA 1
ATOM 758 C C . ALA A 1 100 ? 0.733 -2.450 -8.901 1.00 90.75 100 ALA A C 1
ATOM 760 O O . ALA A 1 100 ? -0.432 -2.697 -8.585 1.00 90.75 100 ALA A O 1
ATOM 761 N N . ALA A 1 101 ? 1.747 -3.245 -8.551 1.00 93.19 101 ALA A N 1
ATOM 762 C CA . ALA A 1 101 ? 1.570 -4.434 -7.730 1.00 93.19 101 ALA A CA 1
ATOM 763 C C . ALA A 1 101 ? 1.045 -4.094 -6.330 1.00 93.19 101 ALA A C 1
ATOM 765 O O . ALA A 1 101 ? 0.095 -4.722 -5.861 1.00 93.19 101 ALA A O 1
ATOM 766 N N . LEU A 1 102 ? 1.612 -3.074 -5.679 1.00 94.94 102 LEU A N 1
ATOM 767 C CA . LEU A 1 102 ? 1.154 -2.640 -4.363 1.00 94.94 102 LEU A CA 1
ATOM 768 C C . LEU A 1 102 ? -0.282 -2.101 -4.418 1.00 94.94 102 LEU A C 1
ATOM 770 O O . LEU A 1 102 ? -1.092 -2.481 -3.576 1.00 94.94 102 LEU A O 1
ATOM 774 N N . VAL A 1 103 ? -0.638 -1.305 -5.437 1.00 96.44 103 VAL A N 1
ATOM 775 C CA . VAL A 1 103 ? -2.029 -0.873 -5.672 1.00 96.44 103 VAL A CA 1
ATOM 776 C C . VAL A 1 103 ? -2.965 -2.079 -5.776 1.00 96.44 103 VAL A C 1
ATOM 778 O O . VAL A 1 103 ? -3.994 -2.095 -5.105 1.00 96.44 103 VAL A O 1
ATOM 781 N N . SER A 1 104 ? -2.600 -3.104 -6.557 1.00 96.00 104 SER A N 1
ATOM 782 C CA . SER A 1 104 ? -3.420 -4.315 -6.708 1.00 96.00 104 SER A CA 1
ATOM 783 C C . SER A 1 104 ? -3.652 -5.017 -5.371 1.00 96.00 104 SER A C 1
ATOM 785 O O . SER A 1 104 ? -4.783 -5.364 -5.051 1.00 96.00 104 SER A O 1
ATOM 787 N N . VAL A 1 105 ? -2.607 -5.179 -4.553 1.00 96.31 105 VAL A N 1
ATOM 788 C CA . VAL A 1 105 ? -2.721 -5.822 -3.232 1.00 96.31 105 VAL A CA 1
ATOM 789 C C . VAL A 1 105 ? -3.638 -5.024 -2.297 1.00 96.31 105 VAL A C 1
ATOM 791 O O . VAL A 1 105 ? -4.438 -5.610 -1.566 1.00 96.31 105 VAL A O 1
ATOM 794 N N . LEU A 1 106 ? -3.555 -3.691 -2.324 1.00 98.25 106 LEU A N 1
ATOM 795 C CA . LEU A 1 106 ? -4.433 -2.819 -1.538 1.00 98.25 106 LEU A CA 1
ATOM 796 C C . LEU A 1 106 ? -5.885 -2.867 -2.038 1.00 98.25 106 LEU A C 1
ATOM 798 O O . LEU A 1 106 ? -6.819 -2.836 -1.232 1.00 98.25 106 LEU A O 1
ATOM 802 N N . ASP A 1 107 ? -6.100 -2.973 -3.350 1.00 98.44 107 ASP A N 1
ATOM 803 C CA . ASP A 1 107 ? -7.431 -3.106 -3.946 1.00 98.44 107 ASP A CA 1
ATOM 804 C C . ASP A 1 107 ? -8.072 -4.482 -3.691 1.00 98.44 107 ASP A C 1
ATOM 806 O O . ASP A 1 107 ? -9.286 -4.561 -3.491 1.00 98.44 107 ASP A O 1
ATOM 810 N N . ASP A 1 108 ? -7.269 -5.540 -3.588 1.00 98.12 108 ASP A N 1
ATOM 811 C CA . ASP A 1 108 ? -7.735 -6.898 -3.287 1.00 98.12 108 ASP A CA 1
ATOM 812 C C . ASP A 1 108 ? -7.960 -7.148 -1.786 1.00 98.12 108 ASP A C 1
ATOM 814 O O . ASP A 1 108 ? -8.598 -8.132 -1.396 1.00 98.12 108 ASP A O 1
ATOM 818 N N . ALA A 1 109 ? -7.470 -6.264 -0.912 1.00 98.38 109 ALA A N 1
ATOM 819 C CA . ALA A 1 109 ? -7.674 -6.380 0.527 1.00 98.38 109 ALA A CA 1
ATOM 820 C C . ALA A 1 109 ? -9.173 -6.354 0.888 1.00 98.38 109 ALA A C 1
ATOM 822 O O . ALA A 1 109 ? -9.937 -5.504 0.422 1.00 98.38 109 ALA A O 1
ATOM 823 N N . THR A 1 110 ? -9.585 -7.276 1.767 1.00 98.38 110 THR A N 1
ATOM 824 C CA . THR A 1 110 ? -11.003 -7.500 2.119 1.00 98.38 110 THR A CA 1
ATOM 825 C C . THR A 1 110 ? -11.357 -7.219 3.577 1.00 98.38 110 THR A C 1
ATOM 827 O O . THR A 1 110 ? -12.534 -7.075 3.893 1.00 98.38 110 THR A O 1
ATOM 830 N N . THR A 1 111 ? -10.377 -7.169 4.485 1.00 98.38 111 THR A N 1
ATOM 831 C CA . THR A 1 111 ? -10.643 -7.113 5.936 1.00 98.38 111 THR A CA 1
ATOM 832 C C . THR A 1 111 ? -9.898 -5.990 6.643 1.00 98.38 111 THR A C 1
ATOM 834 O O . THR A 1 111 ? -10.529 -5.172 7.313 1.00 98.38 111 THR A O 1
ATOM 837 N N . ARG A 1 112 ? -8.570 -5.928 6.500 1.00 98.19 112 ARG A N 1
ATOM 838 C CA . ARG A 1 112 ? -7.729 -4.921 7.152 1.00 98.19 112 ARG A CA 1
ATOM 839 C C . ARG A 1 112 ? -6.502 -4.560 6.317 1.00 98.19 112 ARG A C 1
ATOM 841 O O . ARG A 1 112 ? -5.920 -5.438 5.687 1.00 98.19 112 ARG A O 1
ATOM 848 N N . ILE A 1 113 ? -6.092 -3.297 6.404 1.00 98.44 113 ILE A N 1
ATOM 849 C CA . ILE A 1 113 ? -4.782 -2.776 6.008 1.00 98.44 113 ILE A CA 1
ATOM 850 C C . ILE A 1 113 ? -4.209 -2.012 7.209 1.00 98.44 113 ILE A C 1
ATOM 852 O O . ILE A 1 113 ? -4.801 -1.037 7.668 1.00 98.44 113 ILE A O 1
ATOM 856 N N . ASP A 1 114 ? -3.061 -2.456 7.709 1.00 97.81 114 ASP A N 1
ATOM 857 C CA . ASP A 1 114 ? -2.264 -1.721 8.692 1.00 97.81 114 ASP A CA 1
ATOM 858 C C . ASP A 1 114 ? -0.968 -1.290 8.000 1.00 97.81 114 ASP A C 1
ATOM 860 O O . ASP A 1 114 ? -0.190 -2.145 7.574 1.00 97.81 114 ASP A O 1
ATOM 864 N N . ALA A 1 115 ? -0.751 0.016 7.855 1.00 95.94 115 ALA A N 1
ATOM 865 C CA . ALA A 1 115 ? 0.403 0.565 7.154 1.00 95.94 115 ALA A CA 1
ATOM 866 C C . ALA A 1 115 ? 1.306 1.340 8.117 1.00 95.94 115 ALA A C 1
ATOM 868 O O . ALA A 1 115 ? 0.823 2.116 8.935 1.00 95.94 115 ALA A O 1
ATOM 869 N N . ALA A 1 116 ? 2.615 1.141 7.997 1.00 94.81 116 ALA A N 1
ATOM 870 C CA . ALA A 1 116 ? 3.627 1.967 8.643 1.00 94.81 116 ALA A CA 1
ATOM 871 C C . ALA A 1 116 ? 4.459 2.618 7.537 1.00 94.81 116 ALA A C 1
ATOM 873 O O . ALA A 1 116 ? 5.142 1.915 6.791 1.00 94.81 116 ALA A O 1
ATOM 874 N N . LEU A 1 117 ? 4.341 3.934 7.391 1.00 91.38 117 LEU A N 1
ATOM 875 C CA . LEU A 1 117 ? 4.876 4.693 6.265 1.00 91.38 117 LEU A CA 1
ATOM 876 C C . LEU A 1 117 ? 5.736 5.826 6.809 1.00 91.38 117 LEU A C 1
ATOM 878 O O . LEU A 1 117 ? 5.281 6.578 7.651 1.00 91.38 117 LEU A O 1
ATOM 882 N N . TYR A 1 118 ? 6.979 5.951 6.353 1.00 88.44 118 TYR A N 1
ATOM 883 C CA . TYR A 1 118 ? 7.806 7.096 6.746 1.00 88.44 118 TYR A CA 1
ATOM 884 C C . TYR A 1 118 ? 7.329 8.387 6.064 1.00 88.44 118 TYR A C 1
ATOM 886 O O . TYR A 1 118 ? 7.180 9.418 6.706 1.00 88.44 118 TYR A O 1
ATOM 894 N N . GLU A 1 119 ? 7.046 8.288 4.766 1.00 86.94 119 GLU A N 1
ATOM 895 C CA . GLU A 1 119 ? 6.497 9.347 3.923 1.00 86.94 119 GLU A CA 1
ATOM 896 C C . GLU A 1 119 ? 5.500 8.710 2.942 1.00 86.94 119 GLU A C 1
ATOM 898 O O . GLU A 1 119 ? 5.646 7.538 2.571 1.00 86.94 119 GLU A O 1
ATOM 903 N N . LEU A 1 120 ? 4.484 9.467 2.519 1.00 90.56 120 LEU A N 1
ATOM 904 C CA . LEU A 1 120 ? 3.523 9.034 1.506 1.00 90.56 120 LEU A CA 1
ATOM 905 C C . LEU A 1 12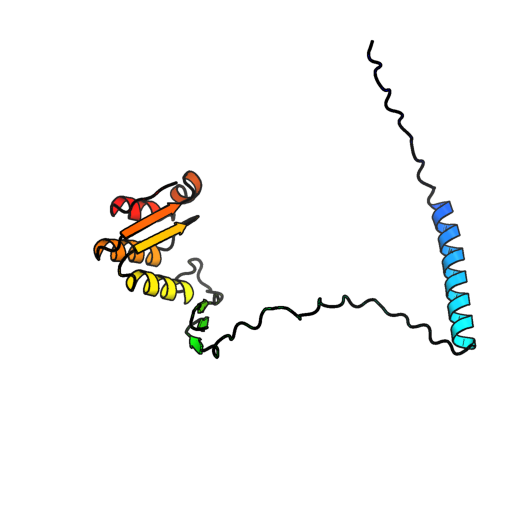0 ? 3.230 10.160 0.510 1.00 90.56 120 LEU A C 1
ATOM 907 O O . LEU A 1 120 ? 2.442 11.059 0.786 1.00 90.56 120 LEU A O 1
ATOM 911 N N . ASN A 1 121 ? 3.805 10.058 -0.684 1.00 89.69 121 ASN A N 1
ATOM 912 C CA . ASN A 1 121 ? 3.626 11.002 -1.795 1.00 89.69 121 ASN A CA 1
ATOM 913 C C . ASN A 1 121 ? 3.074 10.341 -3.078 1.00 89.69 121 ASN A C 1
ATOM 915 O O . ASN A 1 121 ? 2.709 11.027 -4.033 1.00 89.69 121 ASN A O 1
ATOM 919 N N . SER A 1 122 ? 2.968 9.006 -3.118 1.00 90.75 122 SER A N 1
ATOM 920 C CA . SER A 1 122 ? 2.394 8.291 -4.263 1.00 90.75 122 SER A CA 1
ATOM 921 C C . SER A 1 122 ? 0.872 8.424 -4.281 1.00 90.75 122 SER A C 1
ATOM 923 O O . SER A 1 122 ? 0.151 7.784 -3.510 1.00 90.75 122 SER A O 1
ATOM 925 N N . ARG A 1 123 ? 0.370 9.216 -5.234 1.00 92.38 123 ARG A N 1
ATOM 926 C CA . ARG A 1 123 ? -1.068 9.380 -5.457 1.00 92.38 123 ARG A CA 1
ATOM 927 C C . ARG A 1 123 ? -1.795 8.053 -5.741 1.00 92.38 123 ARG A C 1
ATOM 929 O O . ARG A 1 123 ? -2.835 7.834 -5.118 1.00 92.38 123 ARG A O 1
ATOM 936 N N . PRO A 1 124 ? -1.284 7.147 -6.605 1.00 94.00 124 PRO A N 1
ATOM 937 C CA . PRO A 1 124 ? -1.914 5.845 -6.827 1.00 94.00 124 PRO A CA 1
ATOM 938 C C . PRO A 1 124 ? -2.099 5.020 -5.548 1.00 94.00 124 PRO A C 1
ATOM 940 O O . PRO A 1 124 ? -3.152 4.403 -5.369 1.00 94.00 124 PRO A O 1
ATOM 943 N N . ILE A 1 125 ? -1.108 5.033 -4.651 1.00 95.81 125 ILE A N 1
ATOM 944 C CA . ILE A 1 125 ? -1.155 4.299 -3.381 1.00 95.81 125 ILE A CA 1
ATOM 945 C C . ILE A 1 125 ? -2.153 4.934 -2.414 1.00 95.81 125 ILE A C 1
ATOM 947 O O . ILE A 1 125 ? -2.974 4.222 -1.832 1.00 95.81 125 ILE A O 1
ATOM 951 N N . THR A 1 126 ? -2.158 6.259 -2.295 1.00 96.44 126 THR A N 1
ATOM 952 C CA . THR A 1 126 ? -3.122 6.991 -1.460 1.00 96.44 126 THR A CA 1
ATOM 953 C C . THR A 1 126 ? -4.554 6.741 -1.913 1.00 96.44 126 THR A C 1
ATOM 955 O O . THR A 1 126 ? -5.404 6.358 -1.107 1.00 96.44 126 THR A O 1
ATOM 958 N N . ASP A 1 127 ? -4.824 6.852 -3.215 1.00 97.62 127 ASP A N 1
ATOM 959 C CA . ASP A 1 127 ? -6.155 6.580 -3.752 1.00 97.62 127 ASP A CA 1
ATOM 960 C C . ASP A 1 127 ? -6.562 5.109 -3.523 1.00 97.62 127 ASP A C 1
ATOM 962 O O . ASP A 1 127 ? -7.740 4.830 -3.300 1.00 97.62 127 ASP A O 1
ATOM 966 N N . ALA A 1 128 ? -5.622 4.154 -3.548 1.00 98.31 128 ALA A N 1
ATOM 967 C CA . ALA A 1 128 ? -5.902 2.744 -3.257 1.00 98.31 128 ALA A CA 1
ATOM 968 C C . ALA A 1 128 ? -6.273 2.506 -1.784 1.00 98.31 128 ALA A C 1
ATOM 970 O O . ALA A 1 128 ? -7.228 1.779 -1.502 1.00 98.31 128 ALA A O 1
ATOM 971 N N . LEU A 1 129 ? -5.581 3.161 -0.845 1.00 98.50 129 LEU A N 1
ATOM 972 C CA . LEU A 1 129 ? -5.927 3.128 0.581 1.00 98.50 129 LEU A CA 1
ATOM 973 C C . LEU A 1 129 ? -7.328 3.702 0.827 1.00 98.50 129 LEU A C 1
ATOM 975 O O . LEU A 1 129 ? -8.135 3.086 1.528 1.00 98.50 129 LEU A O 1
ATOM 979 N N . ILE A 1 130 ? -7.649 4.830 0.189 1.00 98.50 130 ILE A N 1
ATOM 980 C CA . ILE A 1 130 ? -8.974 5.456 0.267 1.00 98.50 130 ILE A CA 1
ATOM 981 C C . ILE A 1 130 ? -10.046 4.536 -0.325 1.00 98.50 130 ILE A C 1
ATOM 983 O O . ILE A 1 130 ? -11.074 4.305 0.314 1.00 98.50 130 ILE A O 1
ATOM 987 N N . ARG A 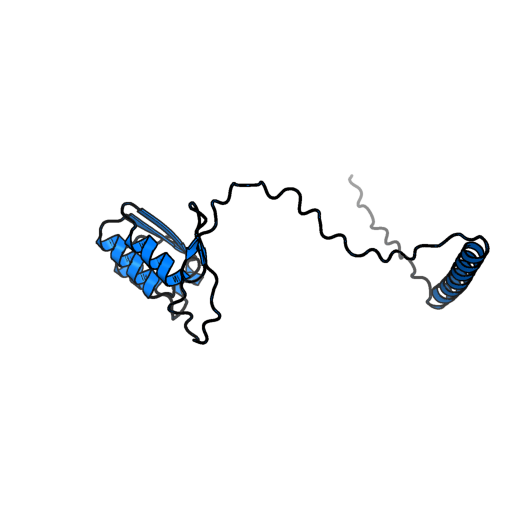1 131 ? -9.815 3.946 -1.508 1.00 98.62 131 ARG A N 1
ATOM 988 C CA . ARG A 1 131 ? -10.744 2.967 -2.098 1.00 98.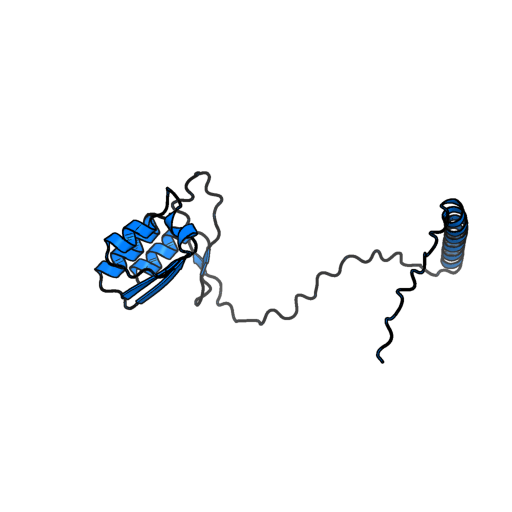62 131 ARG A CA 1
ATOM 989 C C . ARG A 1 131 ? -10.966 1.778 -1.168 1.00 98.62 131 ARG A C 1
ATOM 991 O O . ARG A 1 131 ? -12.108 1.360 -0.996 1.00 98.62 131 ARG A O 1
ATOM 998 N N . ALA A 1 132 ? -9.915 1.244 -0.549 1.00 98.69 132 ALA A N 1
ATOM 999 C CA . ALA A 1 132 ? -10.042 0.148 0.405 1.00 98.69 132 ALA A CA 1
ATOM 1000 C C . ALA A 1 132 ? -10.910 0.532 1.603 1.00 98.69 132 ALA A C 1
ATOM 1002 O O . ALA A 1 132 ? -11.845 -0.197 1.946 1.00 98.69 132 ALA A O 1
ATOM 1003 N N . HIS A 1 133 ? -10.671 1.710 2.175 1.00 98.56 133 HIS A N 1
ATOM 1004 C CA . HIS A 1 133 ? -11.491 2.239 3.256 1.00 98.56 133 HIS A CA 1
ATOM 1005 C C . HIS A 1 133 ? -12.969 2.373 2.848 1.00 98.56 133 HIS A C 1
ATOM 1007 O O . HIS A 1 133 ? -13.855 1.886 3.549 1.00 98.56 133 HIS A O 1
ATOM 1013 N N . GLN A 1 134 ? -13.242 2.916 1.657 1.00 98.25 134 GLN A N 1
ATOM 1014 C CA . GLN A 1 134 ? -14.597 3.051 1.105 1.00 98.25 134 GLN A CA 1
ATOM 1015 C C . GLN A 1 134 ? -15.298 1.704 0.863 1.00 98.25 134 GLN A C 1
ATOM 1017 O O . GLN A 1 134 ? -16.524 1.624 0.954 1.00 98.25 134 GLN A O 1
ATOM 1022 N N . ARG A 1 135 ? -14.546 0.626 0.592 1.00 98.19 135 ARG A N 1
ATOM 1023 C CA . ARG A 1 135 ? -15.080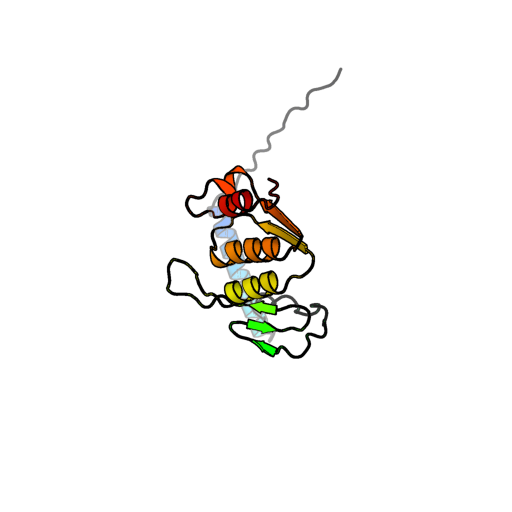 -0.749 0.515 1.00 98.19 135 ARG A CA 1
ATOM 1024 C C . ARG A 1 135 ? -15.425 -1.342 1.889 1.00 98.19 135 ARG A C 1
ATOM 1026 O O . ARG A 1 135 ? -15.990 -2.432 1.946 1.00 98.19 135 ARG A O 1
ATOM 1033 N N . GLY A 1 136 ? -15.103 -0.652 2.985 1.00 98.19 136 GLY A N 1
ATOM 1034 C CA . GLY A 1 136 ? -15.311 -1.113 4.358 1.00 98.19 136 GLY A CA 1
ATOM 1035 C C . GLY A 1 136 ? -14.132 -1.896 4.941 1.00 98.19 136 GLY A C 1
ATOM 1036 O O . GLY A 1 136 ? -14.271 -2.501 6.004 1.00 98.19 136 GLY A O 1
ATOM 1037 N N . VAL A 1 137 ? -12.974 -1.896 4.271 1.00 98.69 137 VAL A N 1
ATOM 1038 C CA . VAL A 1 137 ? -11.734 -2.449 4.828 1.00 98.69 137 VAL A CA 1
ATOM 1039 C C . VAL A 1 137 ? -11.290 -1.564 5.992 1.00 98.69 137 VAL A C 1
ATOM 1041 O O . VAL A 1 137 ? -11.282 -0.337 5.889 1.00 98.69 137 VAL A O 1
ATOM 1044 N N . GLN A 1 138 ? -10.893 -2.169 7.112 1.00 98.56 138 GLN A N 1
ATOM 1045 C CA . GLN A 1 138 ? -10.306 -1.413 8.215 1.00 98.56 138 GLN A CA 1
ATOM 1046 C C . GLN A 1 138 ? -8.903 -0.946 7.818 1.00 98.56 138 GLN A C 1
ATOM 1048 O O . GLN A 1 138 ? -7.989 -1.762 7.769 1.00 98.56 138 GLN A O 1
ATOM 1053 N N . VAL A 1 139 ? -8.730 0.347 7.559 1.00 98.44 139 VAL A N 1
ATOM 1054 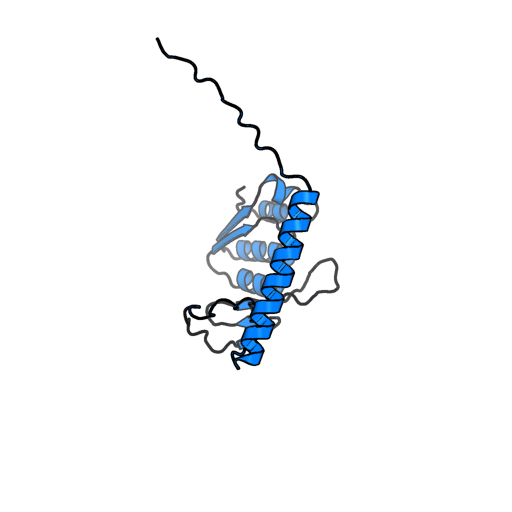C CA . VAL A 1 139 ? -7.429 0.944 7.221 1.00 98.44 139 VAL A CA 1
ATOM 1055 C C . VAL A 1 139 ? -6.917 1.739 8.418 1.00 98.44 139 VAL A C 1
ATOM 1057 O O . VAL A 1 139 ? -7.697 2.463 9.031 1.00 98.44 139 VAL A O 1
ATOM 1060 N N . ARG A 1 140 ? -5.642 1.580 8.783 1.00 97.31 140 ARG A N 1
ATOM 1061 C CA . ARG A 1 140 ? -4.954 2.383 9.810 1.00 97.31 140 ARG A CA 1
ATOM 1062 C C . ARG A 1 140 ? -3.526 2.660 9.368 1.00 97.31 140 ARG A C 1
ATOM 1064 O O . ARG A 1 140 ? -2.854 1.746 8.888 1.00 97.31 140 ARG A O 1
ATOM 1071 N N . VAL A 1 141 ? -3.064 3.886 9.571 1.00 95.50 141 VAL A N 1
ATOM 1072 C CA . VAL A 1 141 ? -1.723 4.316 9.172 1.00 95.50 141 VAL A CA 1
ATOM 1073 C C . VAL A 1 141 ? -0.943 4.798 10.386 1.00 95.50 141 VAL A C 1
ATOM 1075 O O . VAL A 1 141 ? -1.476 5.500 11.241 1.00 95.50 141 VAL A O 1
ATOM 1078 N N . VAL A 1 142 ? 0.322 4.398 10.462 1.00 93.56 142 VAL A N 1
ATOM 1079 C CA . VAL A 1 142 ? 1.320 4.964 11.366 1.00 93.56 142 VAL A CA 1
ATOM 1080 C C . VAL A 1 142 ? 2.355 5.696 10.520 1.00 93.56 142 VAL A C 1
ATOM 1082 O O . VAL A 1 142 ? 2.877 5.097 9.578 1.00 93.56 142 VAL A O 1
ATOM 1085 N N . THR A 1 143 ? 2.644 6.956 10.836 1.00 90.31 143 THR A N 1
ATOM 1086 C CA . THR A 1 143 ? 3.626 7.778 10.113 1.00 90.31 143 THR A CA 1
ATOM 1087 C C . THR A 1 143 ? 4.597 8.471 11.054 1.00 90.31 143 THR A C 1
ATOM 1089 O O . THR A 1 143 ? 4.305 8.615 12.233 1.00 90.31 143 THR A O 1
ATOM 1092 N N . ASP A 1 144 ? 5.763 8.888 10.561 1.00 84.06 144 ASP A N 1
ATOM 1093 C CA . ASP A 1 144 ? 6.601 9.831 11.311 1.00 84.06 144 ASP A CA 1
ATOM 1094 C C . ASP A 1 144 ? 5.927 11.213 11.246 1.00 84.06 144 ASP A C 1
ATOM 1096 O O . ASP A 1 144 ? 5.590 11.653 10.150 1.00 84.06 144 ASP A O 1
ATOM 1100 N N . GLY A 1 145 ? 5.642 11.847 12.390 1.00 72.75 145 GLY A N 1
ATOM 1101 C CA . GLY A 1 145 ? 4.739 13.007 12.496 1.00 72.75 145 GLY A CA 1
ATOM 1102 C C . GLY A 1 145 ? 5.140 14.208 11.635 1.00 72.75 145 GLY A C 1
ATOM 1103 O O . GLY A 1 145 ? 4.667 14.356 10.511 1.00 72.75 145 GLY A O 1
ATOM 1104 N N . GLU A 1 146 ? 6.021 15.070 12.154 1.00 62.88 146 GLU A N 1
ATOM 1105 C CA . GLU A 1 146 ? 6.492 16.265 11.428 1.00 62.88 146 GLU A CA 1
ATOM 1106 C C . GLU A 1 146 ? 7.151 15.888 10.084 1.00 62.88 146 GLU A C 1
ATOM 1108 O O . GLU A 1 146 ? 6.916 16.544 9.077 1.00 62.88 146 GLU A O 1
ATOM 1113 N N . ALA A 1 147 ? 7.898 14.780 10.004 1.00 57.75 147 ALA A N 1
ATOM 1114 C CA . ALA A 1 147 ? 8.582 14.393 8.764 1.00 57.75 147 ALA A CA 1
ATOM 1115 C C . ALA A 1 147 ? 7.644 13.876 7.650 1.00 57.75 147 ALA A C 1
ATOM 1117 O O . ALA A 1 147 ? 7.935 14.087 6.473 1.00 57.75 147 ALA A O 1
ATOM 1118 N N . GLY A 1 148 ? 6.534 13.212 7.992 1.00 60.47 148 GLY A N 1
ATOM 1119 C CA . GLY A 1 148 ? 5.596 12.636 7.021 1.00 60.47 148 GLY A CA 1
ATOM 1120 C C . GLY A 1 148 ? 4.530 13.619 6.524 1.00 60.47 148 GLY A C 1
ATOM 1121 O O . GLY A 1 148 ? 4.025 13.472 5.406 1.00 60.47 148 GLY A O 1
ATOM 1122 N N . GLU A 1 149 ? 4.196 14.635 7.324 1.00 62.03 149 GLU A N 1
ATOM 1123 C CA . GLU A 1 149 ? 3.183 15.650 6.998 1.00 62.03 149 GLU A CA 1
ATOM 1124 C C . GLU A 1 149 ? 3.765 16.909 6.333 1.00 62.03 149 GLU A C 1
ATOM 1126 O O . GLU A 1 149 ? 3.079 17.545 5.535 1.00 62.03 149 GLU A O 1
ATOM 1131 N N . GLU A 1 150 ? 5.019 17.280 6.619 1.00 65.50 150 GLU A N 1
ATOM 1132 C CA . GLU A 1 150 ? 5.591 18.566 6.177 1.00 65.50 150 GLU A CA 1
ATOM 1133 C C . GLU A 1 150 ? 6.126 18.581 4.733 1.00 65.50 150 GLU A C 1
ATOM 1135 O O . GLU A 1 150 ? 6.516 19.639 4.225 1.00 65.50 150 GLU A O 1
ATOM 1140 N N . SER A 1 151 ? 6.142 17.437 4.043 1.00 70.38 151 SER A N 1
ATOM 1141 C CA . SER A 1 151 ? 6.550 17.375 2.635 1.00 70.38 151 SER A CA 1
ATOM 1142 C C . SER A 1 151 ? 5.465 18.009 1.745 1.00 70.38 151 SER A C 1
ATOM 1144 O O . SER A 1 151 ? 4.300 17.620 1.842 1.00 70.38 151 SER A O 1
ATOM 1146 N N . PRO A 1 152 ? 5.795 18.972 0.857 1.00 73.31 152 PRO A N 1
ATOM 1147 C CA . PRO A 1 152 ? 4.808 19.655 0.010 1.00 73.31 152 PRO A CA 1
ATOM 1148 C C . PRO A 1 152 ? 4.075 18.711 -0.953 1.00 73.31 152 PRO A C 1
ATOM 1150 O O . PRO A 1 152 ? 2.983 19.043 -1.410 1.00 73.31 152 PRO A O 1
ATOM 1153 N N . ASP A 1 153 ? 4.663 17.545 -1.225 1.00 81.19 153 ASP A N 1
ATOM 1154 C CA . ASP A 1 153 ? 4.103 16.508 -2.091 1.00 81.19 153 ASP A CA 1
ATOM 1155 C C . ASP A 1 153 ? 3.458 15.362 -1.285 1.00 81.19 153 ASP A C 1
ATOM 1157 O O . ASP A 1 153 ? 3.052 14.346 -1.854 1.00 81.19 153 ASP A O 1
ATOM 1161 N N . SER A 1 154 ? 3.353 15.505 0.043 1.00 87.62 154 SER A N 1
ATOM 1162 C CA . SER A 1 154 ? 2.691 14.522 0.899 1.00 87.62 154 SER A CA 1
ATOM 1163 C C . SER A 1 154 ? 1.200 14.439 0.589 1.00 87.62 154 SER A C 1
ATOM 1165 O O . SER A 1 154 ? 0.507 15.429 0.359 1.00 87.62 154 SER A O 1
ATOM 1167 N N . THR A 1 155 ? 0.688 13.218 0.641 1.00 91.81 155 THR A N 1
ATOM 1168 C CA . THR A 1 155 ? -0.729 12.889 0.469 1.00 91.81 155 THR A CA 1
ATOM 1169 C C . THR A 1 155 ? -1.341 12.323 1.755 1.00 91.81 155 THR A C 1
ATOM 1171 O O . THR A 1 155 ? -2.469 11.838 1.744 1.00 91.81 155 THR A O 1
ATOM 1174 N N . ILE A 1 156 ? -0.631 12.421 2.888 1.00 91.19 156 ILE A N 1
ATOM 1175 C CA . ILE A 1 156 ? -1.124 12.013 4.215 1.00 91.19 156 ILE A CA 1
ATOM 1176 C C . ILE A 1 156 ? -2.424 12.749 4.579 1.00 91.19 156 ILE A C 1
ATOM 1178 O O . ILE A 1 156 ? -3.358 12.126 5.083 1.00 91.19 156 ILE A O 1
ATOM 1182 N N . ALA A 1 157 ? -2.538 14.038 4.244 1.00 90.44 157 ALA A N 1
ATOM 1183 C CA . ALA A 1 157 ? -3.747 14.829 4.494 1.00 90.44 157 ALA A CA 1
ATOM 1184 C C . ALA A 1 157 ? -4.993 14.289 3.763 1.00 90.44 157 ALA A C 1
ATOM 1186 O O . ALA A 1 157 ? -6.103 14.396 4.282 1.00 90.44 157 ALA A O 1
ATOM 1187 N N . ASP A 1 158 ? -4.827 13.665 2.589 1.00 94.31 158 ASP A N 1
ATOM 1188 C CA . ASP A 1 158 ? -5.943 13.059 1.851 1.00 94.31 158 ASP A CA 1
ATOM 1189 C C . ASP A 1 158 ? -6.520 11.844 2.607 1.00 94.31 158 ASP A C 1
ATOM 1191 O O . ASP A 1 158 ? -7.712 11.556 2.486 1.00 94.31 158 ASP A O 1
ATOM 1195 N N . LEU A 1 159 ? -5.704 11.147 3.411 1.00 94.69 159 LEU A N 1
ATOM 1196 C CA . LEU A 1 159 ? -6.162 10.040 4.254 1.00 94.69 159 LEU A CA 1
ATOM 1197 C C . LEU A 1 159 ? -6.987 10.544 5.447 1.00 94.69 159 LEU A C 1
ATOM 1199 O O . LEU A 1 159 ? -8.036 9.969 5.739 1.00 94.69 159 LEU A O 1
ATOM 1203 N N . ASP A 1 160 ? -6.556 11.634 6.088 1.00 91.94 160 ASP A N 1
ATOM 1204 C CA . ASP A 1 160 ? -7.295 12.271 7.191 1.00 91.94 160 ASP A CA 1
ATOM 1205 C C . ASP A 1 160 ? -8.653 12.803 6.706 1.00 91.94 160 ASP A C 1
ATOM 1207 O O . ASP A 1 160 ? -9.694 12.519 7.297 1.00 91.94 160 ASP A O 1
ATOM 1211 N N . LEU A 1 161 ? -8.676 13.459 5.538 1.00 93.75 161 LEU A N 1
ATOM 1212 C CA . LEU A 1 161 ? -9.913 13.909 4.885 1.00 93.75 161 LEU A CA 1
ATOM 1213 C C . LEU A 1 161 ? -10.869 12.763 4.513 1.00 93.75 161 LEU A C 1
ATOM 1215 O O . LEU A 1 161 ? -12.061 13.006 4.314 1.00 93.75 161 LEU A O 1
ATOM 1219 N N . ALA A 1 162 ? -10.361 11.536 4.390 1.00 96.75 162 ALA A N 1
ATOM 1220 C CA . ALA A 1 162 ? -11.141 10.332 4.127 1.00 96.75 162 ALA A CA 1
ATOM 1221 C C . ALA A 1 162 ? -11.549 9.578 5.408 1.00 96.75 162 ALA A C 1
ATOM 1223 O O . ALA A 1 162 ? -12.021 8.446 5.301 1.00 96.75 162 ALA A O 1
ATOM 1224 N N . ASP A 1 163 ? -11.367 10.182 6.589 1.00 96.19 163 ASP A N 1
ATOM 1225 C CA . ASP A 1 163 ? -11.640 9.600 7.910 1.00 96.19 163 ASP A CA 1
ATOM 1226 C C . ASP A 1 163 ? -10.819 8.324 8.215 1.00 96.19 163 ASP A C 1
ATOM 1228 O O . ASP A 1 163 ? -11.222 7.472 9.018 1.00 96.19 163 ASP A O 1
ATOM 1232 N N . ILE A 1 164 ? -9.641 8.173 7.594 1.00 96.69 164 ILE A N 1
ATOM 1233 C CA . ILE A 1 164 ? -8.725 7.061 7.877 1.00 96.69 164 ILE A CA 1
ATOM 1234 C C . ILE A 1 164 ? -7.902 7.397 9.130 1.00 96.69 164 ILE A C 1
ATOM 1236 O O . ILE A 1 164 ? -7.234 8.425 9.155 1.00 96.69 164 ILE A O 1
ATOM 1240 N N . PRO A 1 165 ? -7.872 6.533 10.165 1.00 93.94 165 PRO A N 1
ATOM 1241 C CA . PRO A 1 165 ? -7.056 6.756 11.355 1.00 93.94 165 PRO A CA 1
ATOM 1242 C C . PRO A 1 165 ? -5.555 6.825 11.048 1.00 93.94 165 PRO A C 1
ATOM 1244 O O . PRO A 1 165 ? -4.981 5.857 10.535 1.00 93.94 165 PRO A O 1
ATOM 1247 N N . ILE A 1 166 ? -4.927 7.927 11.462 1.00 91.88 166 ILE A N 1
ATOM 1248 C CA . ILE A 1 166 ? -3.482 8.165 11.379 1.00 91.88 166 ILE A CA 1
ATOM 1249 C C . ILE A 1 166 ? -2.931 8.336 12.797 1.00 91.88 166 ILE A C 1
ATOM 1251 O O . ILE A 1 166 ? -3.535 9.008 13.634 1.00 91.88 166 ILE A O 1
ATOM 1255 N N . VAL A 1 167 ? -1.808 7.683 13.081 1.00 88.31 167 VAL A N 1
ATOM 1256 C CA . VAL A 1 167 ? -1.058 7.830 14.333 1.00 88.31 167 VAL A CA 1
ATOM 1257 C C . VAL A 1 167 ? 0.374 8.218 13.994 1.00 88.31 167 VAL A C 1
ATOM 1259 O O . VAL A 1 167 ? 0.966 7.636 13.088 1.00 88.31 167 VAL A O 1
ATOM 1262 N N . SER A 1 168 ? 0.925 9.163 14.740 1.00 80.50 168 SER A N 1
ATOM 1263 C CA . SER A 1 168 ? 2.306 9.630 14.627 1.00 80.50 168 SER A CA 1
ATOM 1264 C C . SER A 1 168 ? 3.066 9.537 15.945 1.00 80.50 168 SER A C 1
ATOM 1266 O O . SER A 1 168 ? 2.412 9.495 17.017 1.00 80.50 168 SER A O 1
#

Radius of gyration: 32.59 Å; chains: 1; bounding box: 84×46×71 Å

Secondary structure (DSSP, 8-state):
--PPPP------PPPPHHHHHHHHHHHHHHHHHHHHHHHHTT-----------PPP-TTS-----PPPEEETTEEE-SS-EEE------STT-TT-HHHHHHHHHHHH--SEEEEEES----HHHHHHHHHHHHTT-EEEEEE-HHHHHS-TT--HHHHHHTT--EE-